Protein AF-A0A9E4NM25-F1 (afdb_monomer_lite)

Foldseek 3Di:
DVVVVVVVVVLVVVLVVQLVVLVPDPPDDPVVSVVSNCCSPCVVVVVVVVVVVVVVPPPPPPPPDDPPPPPDPPDDDDDDD

Secondary structure (DSSP, 8-state):
-HHHHHHHHHHHHHHHHHHHHHHH-SSS-HHHHHHHHHHHHHHHHHHHHHHHHHHTTS----PPPPTTS------------

Organism: NCBI:txid2792791

Structure (mmCIF, N/CA/C/O backbone):
data_AF-A0A9E4NM25-F1
#
_entry.id   AF-A0A9E4NM25-F1
#
loop_
_atom_site.group_PDB
_atom_site.id
_atom_site.type_symbol
_atom_site.label_atom_id
_atom_site.label_alt_id
_atom_site.label_comp_id
_atom_site.label_asym_id
_atom_site.label_entity_id
_atom_site.label_seq_id
_atom_site.pdbx_PDB_ins_code
_atom_site.Cartn_x
_atom_site.Cartn_y
_atom_site.Cartn_z
_atom_site.occupancy
_atom_site.B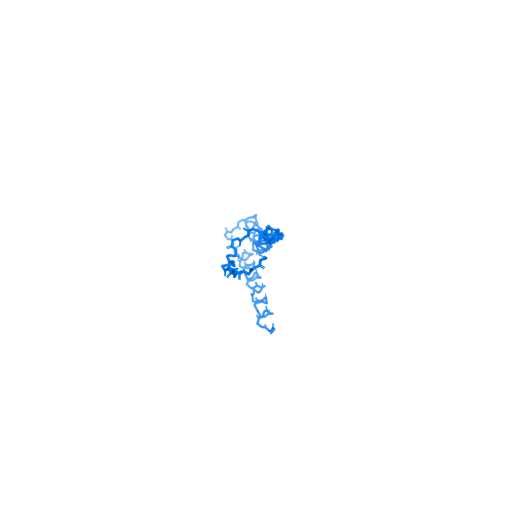_iso_or_equiv
_atom_site.auth_seq_id
_atom_site.auth_comp_id
_atom_site.auth_asym_id
_atom_site.auth_atom_id
_atom_site.pdbx_PDB_model_num
ATOM 1 N N . MET A 1 1 ? 3.494 -13.752 -17.568 1.00 64.62 1 MET A N 1
ATOM 2 C CA . MET A 1 1 ? 2.749 -12.508 -17.270 1.00 64.62 1 MET A CA 1
ATOM 3 C C . MET A 1 1 ? 1.871 -12.665 -16.029 1.00 64.62 1 MET A C 1
ATOM 5 O O . MET A 1 1 ? 1.702 -11.699 -15.296 1.00 64.62 1 MET A O 1
ATOM 9 N N . ASP A 1 2 ? 1.412 -13.878 -15.719 1.00 86.56 2 ASP A N 1
ATOM 10 C CA . ASP A 1 2 ? 0.495 -14.160 -14.602 1.00 86.56 2 ASP A CA 1
ATOM 11 C C . ASP A 1 2 ? 1.103 -13.930 -13.211 1.00 86.56 2 ASP A C 1
ATOM 13 O O . ASP A 1 2 ? 0.420 -13.460 -12.307 1.00 86.56 2 ASP A O 1
ATOM 17 N N . TYR A 1 3 ? 2.408 -14.162 -13.038 1.00 91.75 3 TYR A N 1
ATOM 18 C CA . TYR A 1 3 ? 3.080 -13.979 -11.744 1.00 91.75 3 TYR A CA 1
ATOM 19 C C . TYR A 1 3 ? 3.033 -12.537 -11.222 1.00 91.75 3 TYR A C 1
ATOM 21 O O . TYR A 1 3 ? 2.885 -12.328 -10.022 1.00 91.75 3 TYR A O 1
ATOM 29 N N . ILE A 1 4 ? 3.124 -11.542 -12.112 1.00 90.56 4 ILE A N 1
ATOM 30 C CA . ILE A 1 4 ? 3.052 -10.124 -11.727 1.00 90.56 4 ILE A CA 1
ATOM 31 C C . ILE A 1 4 ? 1.633 -9.784 -11.268 1.00 90.56 4 ILE A C 1
ATOM 33 O O . ILE A 1 4 ? 1.458 -9.122 -10.249 1.00 90.56 4 ILE A O 1
ATOM 37 N N . VAL A 1 5 ? 0.616 -10.282 -11.975 1.00 92.00 5 VAL A N 1
ATOM 38 C CA . VAL A 1 5 ? -0.792 -10.081 -11.603 1.00 92.00 5 VAL A CA 1
ATOM 39 C C . VAL A 1 5 ? -1.094 -10.740 -10.256 1.00 92.00 5 VAL A C 1
ATOM 41 O O . VAL A 1 5 ? -1.709 -10.110 -9.398 1.00 92.00 5 VAL A O 1
ATOM 44 N N . ILE A 1 6 ? -0.604 -11.963 -10.031 1.00 92.94 6 ILE A N 1
ATOM 45 C CA . ILE A 1 6 ? -0.737 -12.674 -8.750 1.00 92.94 6 ILE A CA 1
ATOM 46 C C . ILE A 1 6 ? -0.051 -11.895 -7.624 1.00 92.94 6 ILE A C 1
ATOM 48 O O . ILE A 1 6 ? -0.634 -11.736 -6.553 1.00 92.94 6 I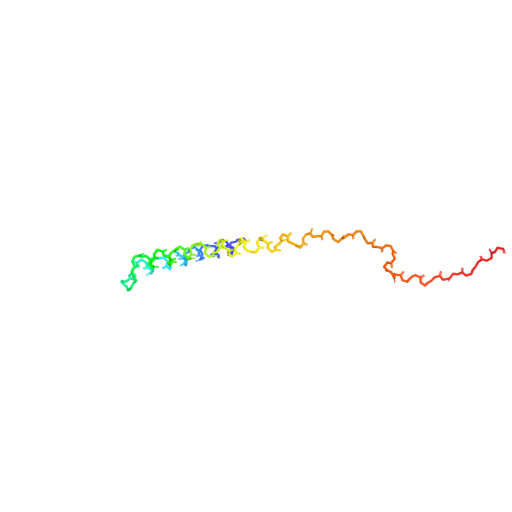LE A O 1
ATOM 52 N N . LEU A 1 7 ? 1.154 -11.370 -7.862 1.00 90.50 7 LEU A N 1
ATOM 53 C CA . LEU A 1 7 ? 1.879 -10.565 -6.880 1.00 90.50 7 LEU A CA 1
ATOM 54 C C . LEU A 1 7 ? 1.109 -9.287 -6.522 1.00 90.50 7 LEU A C 1
ATOM 56 O O . LEU A 1 7 ? 0.945 -8.984 -5.343 1.00 90.50 7 LEU A O 1
ATOM 60 N N . ILE A 1 8 ? 0.595 -8.562 -7.520 1.00 90.19 8 ILE A N 1
ATOM 61 C CA . ILE A 1 8 ? -0.209 -7.351 -7.301 1.00 90.19 8 ILE A CA 1
ATOM 62 C C . ILE A 1 8 ? -1.483 -7.691 -6.520 1.00 90.19 8 ILE A C 1
ATOM 64 O O . ILE A 1 8 ? -1.796 -7.021 -5.536 1.00 90.19 8 ILE A O 1
ATOM 68 N N . ALA A 1 9 ? -2.191 -8.756 -6.903 1.00 91.19 9 ALA A N 1
ATOM 69 C CA . ALA A 1 9 ? -3.395 -9.200 -6.208 1.00 91.19 9 ALA A CA 1
ATOM 70 C C . ALA A 1 9 ? -3.105 -9.589 -4.749 1.00 91.19 9 ALA A C 1
ATOM 72 O O . ALA A 1 9 ? -3.849 -9.199 -3.848 1.00 91.19 9 ALA A O 1
ATOM 73 N N . PHE A 1 10 ? -2.000 -10.297 -4.500 1.00 92.06 10 PHE A N 1
ATOM 74 C CA . PHE A 1 10 ? -1.555 -10.655 -3.155 1.00 92.06 10 PHE A CA 1
ATOM 75 C C . PHE A 1 10 ? -1.231 -9.417 -2.310 1.00 92.06 10 PHE A C 1
ATOM 77 O O . PHE A 1 10 ? -1.682 -9.316 -1.168 1.00 92.06 10 PHE A O 1
ATOM 84 N N . LEU A 1 11 ? -0.510 -8.443 -2.873 1.00 89.75 11 LEU A N 1
ATOM 85 C CA . LEU A 1 11 ? -0.196 -7.185 -2.193 1.00 89.75 11 LEU A CA 1
ATOM 86 C C . LEU A 1 11 ? -1.466 -6.398 -1.846 1.00 89.75 11 LEU A C 1
ATOM 88 O O . LEU A 1 11 ? -1.591 -5.905 -0.725 1.00 89.75 11 LEU A O 1
ATOM 92 N N . ILE A 1 12 ? -2.434 -6.315 -2.762 1.00 91.56 12 ILE A N 1
ATOM 93 C CA . ILE A 1 12 ? -3.730 -5.669 -2.501 1.00 91.56 12 ILE A CA 1
ATOM 94 C C . ILE A 1 12 ? -4.482 -6.407 -1.385 1.00 91.56 12 ILE A C 1
ATOM 96 O O . ILE A 1 12 ? -4.955 -5.772 -0.442 1.00 91.56 12 ILE A O 1
ATOM 100 N N . ALA A 1 13 ? -4.548 -7.741 -1.441 1.00 92.88 13 ALA A N 1
ATOM 101 C CA . ALA A 1 13 ? -5.209 -8.550 -0.418 1.00 92.88 13 ALA A CA 1
ATOM 102 C C . ALA A 1 13 ? -4.577 -8.353 0.971 1.00 92.88 13 ALA A C 1
ATOM 104 O O . ALA A 1 13 ? -5.298 -8.214 1.961 1.00 92.88 13 ALA A O 1
ATOM 105 N N . LEU A 1 14 ? -3.246 -8.268 1.048 1.00 90.81 14 LEU A N 1
ATOM 106 C CA . LEU A 1 14 ? -2.525 -8.000 2.293 1.00 90.81 14 LEU A CA 1
ATOM 107 C C . LEU A 1 14 ? -2.863 -6.612 2.865 1.00 90.81 14 LEU A C 1
ATOM 109 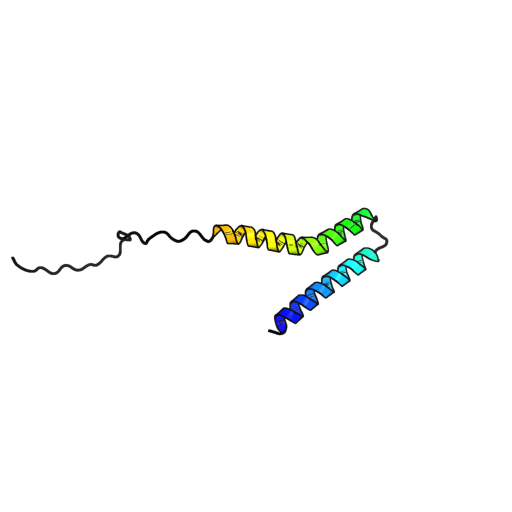O O . LEU A 1 14 ? -3.118 -6.494 4.063 1.00 90.81 14 LEU A O 1
ATOM 113 N N . ASN A 1 15 ? -2.925 -5.578 2.018 1.00 90.81 15 ASN A N 1
ATOM 114 C CA . ASN A 1 15 ? -3.304 -4.217 2.423 1.00 90.81 15 ASN A CA 1
ATOM 115 C C . ASN A 1 15 ? -4.745 -4.152 2.952 1.00 90.81 15 ASN A C 1
ATOM 117 O O . ASN A 1 15 ? -5.010 -3.511 3.976 1.00 90.81 15 ASN A O 1
ATOM 121 N N . ILE A 1 16 ? -5.673 -4.860 2.300 1.00 91.81 16 ILE A N 1
ATOM 122 C CA . ILE A 1 16 ? -7.066 -4.978 2.753 1.00 91.81 16 ILE A CA 1
ATOM 123 C C . ILE A 1 16 ? -7.131 -5.712 4.096 1.00 91.81 16 ILE A C 1
ATOM 125 O O . ILE A 1 16 ? -7.777 -5.229 5.027 1.00 91.81 16 ILE A O 1
ATOM 129 N N . TYR A 1 17 ? -6.433 -6.843 4.235 1.00 91.94 17 TYR A N 1
ATOM 130 C CA . TYR A 1 17 ? -6.398 -7.614 5.479 1.00 91.94 17 TYR A CA 1
ATOM 131 C C . TYR A 1 17 ? -5.820 -6.802 6.646 1.00 91.94 17 TYR A C 1
ATOM 133 O O . TYR A 1 17 ? -6.400 -6.785 7.735 1.00 91.94 17 TYR A O 1
ATOM 141 N N . ALA A 1 18 ? -4.720 -6.082 6.417 1.00 88.50 18 ALA A N 1
ATOM 142 C CA . ALA A 1 18 ? -4.122 -5.191 7.406 1.00 88.50 18 ALA A CA 1
ATOM 143 C C . ALA A 1 18 ? -5.086 -4.060 7.803 1.00 88.50 18 ALA A C 1
ATOM 145 O O . ALA A 1 18 ? -5.291 -3.821 8.993 1.00 88.50 18 ALA A O 1
ATOM 146 N N . SER A 1 19 ? -5.753 -3.431 6.831 1.00 88.44 19 SER A N 1
ATOM 147 C CA . SER A 1 19 ? -6.765 -2.395 7.089 1.00 88.44 19 SER A CA 1
ATOM 148 C C . SER A 1 19 ? -7.933 -2.940 7.922 1.00 88.44 19 SER A C 1
ATOM 150 O O . SER A 1 19 ? -8.339 -2.321 8.905 1.00 88.44 19 SER A O 1
ATOM 152 N N . PHE A 1 20 ? -8.433 -4.137 7.596 1.00 90.38 20 PHE A N 1
ATOM 153 C CA . PHE A 1 20 ? -9.497 -4.800 8.353 1.00 90.38 20 PHE A CA 1
ATOM 154 C C . PHE A 1 20 ? -9.074 -5.111 9.794 1.00 90.38 20 PHE A C 1
ATOM 156 O O . PHE A 1 20 ? -9.817 -4.845 10.738 1.00 90.38 20 PHE A O 1
ATOM 163 N N . ARG A 1 21 ? -7.855 -5.624 9.982 1.00 89.75 21 ARG A N 1
ATOM 164 C CA . ARG A 1 21 ? -7.243 -5.862 11.297 1.00 89.75 21 ARG A CA 1
ATOM 165 C C . ARG A 1 21 ? -7.177 -4.588 12.141 1.00 89.75 21 ARG A C 1
ATOM 167 O O . ARG A 1 21 ? -7.511 -4.640 13.323 1.00 89.75 21 ARG A O 1
ATOM 174 N N . VAL A 1 22 ? -6.770 -3.467 11.544 1.00 86.94 22 VAL A N 1
ATOM 175 C CA . VAL A 1 22 ? -6.692 -2.163 12.223 1.00 86.94 22 VAL A CA 1
ATOM 176 C C . VAL A 1 22 ? -8.083 -1.679 12.622 1.00 86.94 22 VAL A C 1
ATOM 178 O O . VAL A 1 22 ? -8.296 -1.337 13.785 1.00 86.94 22 VAL A O 1
ATOM 181 N N . LEU A 1 23 ? -9.058 -1.730 11.711 1.00 84.12 23 LEU A N 1
ATOM 182 C CA . LEU A 1 23 ? -10.444 -1.347 12.006 1.00 84.12 23 LEU A CA 1
ATOM 183 C C . LEU A 1 23 ? -11.066 -2.188 13.129 1.00 84.12 23 LEU A C 1
ATOM 185 O O . LEU A 1 23 ? -11.808 -1.655 13.954 1.00 84.12 23 LEU A O 1
ATOM 189 N N . ARG A 1 24 ? -10.748 -3.488 13.183 1.00 84.88 24 ARG A N 1
ATOM 190 C CA . ARG A 1 24 ? -11.299 -4.424 14.174 1.00 84.88 24 ARG A CA 1
ATOM 191 C C . ARG A 1 24 ? -10.586 -4.391 15.527 1.00 84.88 24 ARG A C 1
ATOM 193 O O . ARG A 1 24 ? -11.074 -4.994 16.479 1.00 84.88 24 ARG A O 1
ATOM 200 N N . SER A 1 25 ? -9.432 -3.736 15.620 1.00 81.94 25 SER A N 1
ATOM 201 C CA . SER A 1 25 ? -8.730 -3.564 16.892 1.00 81.94 25 SER A CA 1
ATOM 202 C C . SER A 1 25 ? -9.521 -2.617 17.799 1.00 81.94 25 SER A C 1
ATOM 204 O O . SER A 1 25 ? -9.999 -1.581 17.354 1.00 81.94 25 SER A O 1
ATOM 206 N N . ILE A 1 26 ? -9.709 -2.961 19.069 1.00 72.69 26 ILE A N 1
ATOM 207 C CA . ILE A 1 26 ? -10.410 -2.096 20.043 1.00 72.69 26 ILE A CA 1
ATOM 208 C C . ILE A 1 26 ? -9.406 -1.197 20.787 1.00 72.69 26 ILE A C 1
ATOM 210 O O . ILE A 1 26 ? -9.778 -0.170 21.333 1.00 72.69 26 ILE A O 1
ATOM 214 N N . GLU A 1 27 ? -8.123 -1.552 20.738 1.00 75.56 27 GLU A N 1
ATOM 215 C CA . GLU A 1 27 ? -7.053 -0.962 21.549 1.00 75.56 27 GLU A CA 1
ATOM 216 C C . GLU A 1 27 ? -6.580 0.422 21.082 1.00 75.56 27 GLU A C 1
ATOM 218 O O . GLU A 1 27 ? -5.987 1.154 21.867 1.00 75.56 27 GLU A O 1
ATOM 223 N N . PHE A 1 28 ? -6.842 0.805 19.829 1.00 73.00 28 PHE A N 1
ATOM 224 C CA . PHE A 1 28 ? -6.399 2.092 19.289 1.00 73.00 28 PHE A CA 1
ATOM 225 C C . PHE A 1 28 ? -7.527 3.128 19.275 1.00 73.00 28 PHE A C 1
ATOM 227 O O . PHE A 1 28 ? -8.652 2.844 18.849 1.00 73.00 28 PHE A O 1
ATOM 234 N N . GLU A 1 29 ? -7.199 4.364 19.655 1.00 79.44 29 GLU A N 1
ATOM 235 C CA . GLU A 1 29 ? -8.074 5.517 19.436 1.00 79.44 29 GLU A CA 1
ATOM 236 C C . GLU A 1 29 ? -8.340 5.727 17.935 1.00 79.44 29 GLU A C 1
ATOM 238 O O . GLU A 1 29 ? -7.506 5.424 17.076 1.00 79.44 29 GLU A O 1
ATOM 243 N N . ASN A 1 30 ? -9.503 6.293 17.598 1.00 81.38 30 ASN A N 1
ATOM 244 C CA . ASN A 1 30 ? -9.940 6.477 16.207 1.00 81.38 30 ASN A CA 1
ATOM 245 C C . ASN A 1 30 ? -8.924 7.255 15.345 1.00 81.38 30 ASN A C 1
ATOM 247 O O . ASN A 1 30 ? -8.745 6.934 14.170 1.00 81.38 30 ASN A O 1
ATOM 251 N N . ALA A 1 31 ? -8.213 8.227 15.929 1.00 82.25 31 ALA A N 1
ATOM 252 C CA . ALA A 1 31 ? -7.165 8.981 15.239 1.00 82.25 31 ALA A CA 1
ATOM 253 C C . ALA A 1 31 ? -5.930 8.119 14.906 1.00 82.25 31 ALA A C 1
ATOM 255 O O . ALA A 1 31 ? -5.382 8.215 13.808 1.00 82.25 31 ALA A O 1
ATOM 256 N N . GLN A 1 32 ? -5.525 7.226 15.814 1.00 83.06 32 GLN A N 1
ATOM 257 C CA . GLN A 1 32 ? -4.396 6.314 15.596 1.00 83.06 32 GLN A CA 1
ATOM 258 C C . GLN A 1 32 ? -4.722 5.264 14.527 1.00 83.06 32 GLN A C 1
ATOM 260 O O . GLN A 1 32 ? -3.882 4.964 13.679 1.00 83.06 32 GLN A O 1
ATOM 265 N N . LYS A 1 33 ? -5.963 4.763 14.503 1.00 85.69 33 LYS A N 1
ATOM 266 C CA . LYS A 1 33 ? -6.447 3.858 13.445 1.00 85.69 33 LYS A CA 1
ATOM 267 C C . LYS A 1 33 ? -6.420 4.516 12.072 1.00 85.69 33 LYS A C 1
ATOM 269 O O . LYS A 1 33 ? -5.974 3.897 11.109 1.00 85.69 33 LYS A O 1
ATOM 274 N N . LEU A 1 34 ? -6.868 5.771 11.984 1.00 87.44 34 LEU A N 1
ATOM 275 C CA . LEU A 1 34 ? -6.858 6.523 10.732 1.00 87.44 34 LEU A CA 1
ATOM 276 C C . LEU A 1 34 ? -5.428 6.698 10.208 1.00 87.44 34 LEU A C 1
ATOM 278 O O . LEU A 1 34 ? -5.178 6.428 9.037 1.00 87.44 34 LEU A O 1
ATOM 282 N N . PHE A 1 35 ? -4.480 7.067 11.076 1.00 88.19 35 PHE A N 1
ATOM 283 C CA . PHE A 1 35 ? -3.071 7.172 10.694 1.00 88.19 35 PHE A CA 1
ATOM 284 C C . PHE A 1 35 ? -2.503 5.834 10.201 1.00 88.19 35 PHE A C 1
ATOM 286 O O . PHE A 1 35 ? -1.859 5.795 9.156 1.00 88.19 35 PHE A O 1
ATOM 293 N N . GLN A 1 36 ? -2.784 4.727 10.896 1.00 87.25 36 GLN A N 1
ATOM 294 C CA . GLN A 1 36 ? -2.320 3.398 10.483 1.00 87.25 36 GLN A CA 1
ATOM 295 C C . GLN A 1 36 ? -2.858 3.002 9.101 1.00 87.25 36 GLN A C 1
ATOM 297 O O . GLN A 1 36 ? -2.095 2.516 8.269 1.00 87.25 36 GLN A O 1
ATOM 302 N N . ILE A 1 37 ? -4.140 3.261 8.821 1.00 88.62 37 ILE A N 1
ATOM 303 C CA . ILE A 1 37 ? -4.733 3.009 7.499 1.00 88.62 37 ILE A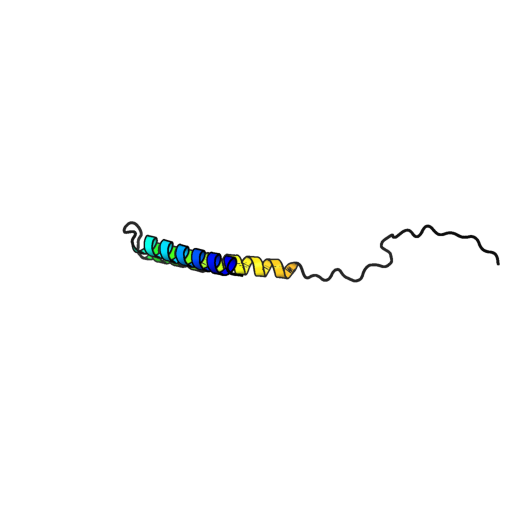 CA 1
ATOM 304 C C . ILE A 1 37 ? -4.076 3.902 6.440 1.00 88.62 37 ILE A C 1
ATOM 306 O O . ILE A 1 37 ? -3.683 3.412 5.385 1.00 88.62 37 ILE A O 1
ATOM 310 N N . ILE A 1 38 ? -3.896 5.192 6.726 1.00 88.75 38 ILE A N 1
ATOM 311 C CA . ILE A 1 38 ? -3.233 6.128 5.810 1.00 88.75 38 ILE A CA 1
ATOM 312 C C . ILE A 1 38 ? -1.815 5.651 5.475 1.00 88.75 38 ILE A C 1
ATOM 314 O O . ILE A 1 38 ? -1.443 5.644 4.305 1.00 88.75 38 ILE A O 1
ATOM 318 N N . VAL A 1 39 ? -1.041 5.205 6.467 1.00 89.25 39 VAL A N 1
ATOM 319 C CA . VAL A 1 39 ? 0.318 4.689 6.252 1.00 89.25 39 VAL A CA 1
ATOM 320 C C . VAL A 1 39 ? 0.305 3.426 5.393 1.00 89.25 39 VAL A C 1
ATOM 322 O O . VAL A 1 39 ? 1.087 3.356 4.450 1.00 89.25 39 VAL A O 1
ATOM 325 N N . ILE A 1 40 ? -0.591 2.467 5.660 1.00 89.44 40 ILE A N 1
ATOM 326 C CA . ILE A 1 40 ? -0.717 1.227 4.868 1.00 89.44 40 ILE A CA 1
ATOM 327 C C . ILE A 1 40 ? -0.865 1.547 3.371 1.00 89.44 40 ILE A C 1
ATOM 329 O O . ILE A 1 40 ? -0.176 0.955 2.543 1.00 89.44 40 ILE A O 1
ATOM 333 N N . TRP A 1 41 ? -1.695 2.534 3.026 1.00 89.00 41 TRP A N 1
ATOM 334 C CA . TRP A 1 41 ? -1.978 2.883 1.632 1.00 89.00 41 TRP A CA 1
ATOM 335 C C . TRP A 1 41 ? -0.998 3.893 1.010 1.00 89.00 41 TRP A C 1
ATOM 337 O O . TRP A 1 41 ? -0.708 3.793 -0.182 1.00 89.00 41 TRP A O 1
ATOM 347 N N . LEU A 1 42 ? -0.470 4.858 1.771 1.00 88.75 42 LEU A N 1
ATOM 348 C CA . LEU A 1 42 ? 0.427 5.896 1.238 1.00 88.75 42 LEU A CA 1
ATOM 349 C C . LEU A 1 42 ? 1.892 5.469 1.177 1.00 88.75 42 LEU A C 1
ATOM 351 O O . LEU A 1 42 ? 2.608 5.927 0.289 1.00 88.75 42 LEU A O 1
ATOM 355 N N . LEU A 1 43 ? 2.355 4.602 2.081 1.00 90.31 43 LEU A N 1
ATOM 356 C CA . LEU A 1 43 ? 3.743 4.136 2.097 1.00 90.31 43 LEU A CA 1
ATOM 357 C C . LEU A 1 43 ? 4.212 3.574 0.736 1.00 90.31 43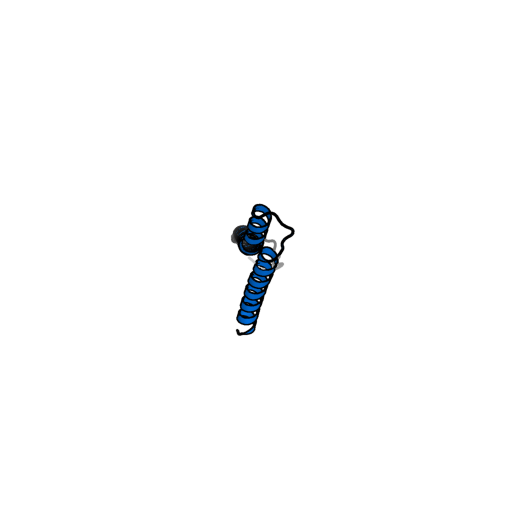 LEU A C 1
ATOM 359 O O . LEU A 1 43 ? 5.282 3.991 0.285 1.00 90.31 43 LEU A O 1
ATOM 363 N N . PRO A 1 44 ? 3.451 2.707 0.030 1.00 84.75 44 PRO A N 1
ATOM 364 C CA . PRO A 1 44 ? 3.860 2.231 -1.293 1.00 84.75 44 PRO A CA 1
ATOM 365 C C . PRO A 1 44 ? 3.936 3.350 -2.345 1.00 84.75 44 PRO A C 1
ATOM 367 O O . PRO A 1 44 ? 4.819 3.313 -3.201 1.00 84.75 44 PRO A O 1
ATOM 370 N N . LEU A 1 45 ? 3.076 4.374 -2.266 1.00 88.12 45 LEU A N 1
ATOM 371 C CA . LEU A 1 45 ? 3.133 5.532 -3.170 1.00 88.12 45 LEU A CA 1
ATOM 372 C C . LEU A 1 45 ? 4.366 6.399 -2.899 1.00 88.12 45 LEU A C 1
ATOM 374 O O . LEU A 1 45 ? 5.042 6.816 -3.838 1.00 88.12 45 LEU A O 1
ATOM 378 N N . ILE A 1 46 ? 4.686 6.633 -1.624 1.00 90.50 46 ILE A N 1
ATOM 379 C CA . ILE A 1 46 ? 5.885 7.376 -1.217 1.00 90.50 46 ILE A CA 1
ATOM 380 C C . ILE A 1 46 ? 7.142 6.628 -1.673 1.00 90.50 46 ILE A C 1
ATOM 382 O O . ILE A 1 46 ? 8.031 7.237 -2.263 1.00 90.50 46 ILE A O 1
ATOM 386 N N . GLY A 1 47 ? 7.202 5.309 -1.466 1.00 87.69 47 GLY A N 1
ATOM 387 C CA . GLY A 1 47 ? 8.321 4.482 -1.924 1.00 87.69 47 GLY A CA 1
ATOM 388 C C . GLY A 1 47 ? 8.529 4.564 -3.439 1.00 87.69 47 GLY A C 1
ATOM 389 O O . GLY A 1 47 ? 9.654 4.762 -3.896 1.00 87.69 47 GLY A O 1
ATOM 390 N N . ALA A 1 48 ? 7.447 4.498 -4.219 1.00 88.62 48 ALA A N 1
ATOM 391 C CA . ALA A 1 48 ? 7.512 4.666 -5.669 1.00 88.62 48 ALA A CA 1
ATOM 392 C C . ALA A 1 48 ? 7.987 6.073 -6.073 1.00 88.62 48 ALA A C 1
ATOM 394 O O . ALA A 1 48 ? 8.858 6.202 -6.931 1.00 88.62 48 ALA A O 1
ATOM 395 N N . ALA A 1 49 ? 7.462 7.123 -5.436 1.00 90.25 49 ALA A N 1
ATOM 396 C CA . ALA A 1 49 ? 7.858 8.504 -5.708 1.00 90.25 49 ALA A CA 1
ATOM 397 C C . ALA A 1 49 ? 9.347 8.756 -5.415 1.00 90.25 49 ALA A C 1
ATOM 399 O O . ALA A 1 49 ? 10.019 9.412 -6.210 1.00 90.25 49 ALA A O 1
ATOM 400 N N . LEU A 1 50 ? 9.876 8.199 -4.319 1.00 90.62 50 LEU A N 1
ATOM 401 C CA . LEU A 1 50 ? 11.300 8.282 -3.984 1.00 90.62 50 LEU A CA 1
ATOM 402 C C . LEU A 1 50 ? 12.169 7.612 -5.053 1.00 90.62 50 LEU A C 1
ATOM 404 O O . LEU A 1 50 ? 13.132 8.215 -5.516 1.00 90.62 50 LEU A O 1
ATOM 408 N N . ILE A 1 51 ? 11.812 6.402 -5.492 1.00 90.94 51 ILE A N 1
ATOM 409 C CA . ILE A 1 51 ? 12.549 5.714 -6.563 1.00 90.94 51 ILE A CA 1
ATOM 410 C C . ILE A 1 51 ? 12.517 6.528 -7.862 1.00 90.94 51 ILE A C 1
ATOM 412 O O . ILE A 1 51 ? 13.551 6.694 -8.505 1.00 90.94 51 ILE A O 1
ATOM 416 N N . LEU A 1 52 ? 11.359 7.081 -8.233 1.00 88.62 52 LEU A N 1
ATOM 417 C CA . LEU A 1 52 ? 11.232 7.923 -9.426 1.00 88.62 52 LEU A CA 1
ATOM 418 C C . LEU A 1 52 ? 12.075 9.201 -9.343 1.00 88.62 52 LEU A C 1
ATOM 420 O O . LEU A 1 52 ? 12.598 9.644 -10.366 1.00 88.62 52 LEU A O 1
ATOM 424 N N . LEU A 1 53 ? 12.221 9.784 -8.150 1.00 89.19 53 LEU A N 1
ATOM 425 C CA . LEU A 1 53 ? 13.095 10.934 -7.935 1.00 89.19 53 LEU A CA 1
ATOM 426 C C . LEU A 1 53 ? 14.563 10.561 -8.181 1.00 89.19 53 LEU A C 1
ATOM 428 O O . LEU A 1 53 ? 15.240 11.270 -8.915 1.00 89.19 53 LEU A O 1
ATOM 432 N N . PHE A 1 54 ? 15.023 9.427 -7.644 1.00 86.00 54 PHE A N 1
ATOM 433 C CA . PHE A 1 54 ? 16.410 8.973 -7.808 1.00 86.00 54 PHE A CA 1
ATOM 434 C C . PHE A 1 54 ? 16.754 8.535 -9.236 1.00 86.00 54 PHE A C 1
ATOM 436 O O . PHE A 1 54 ? 17.869 8.767 -9.690 1.00 86.00 54 PHE A O 1
ATOM 443 N N . ILE A 1 55 ? 15.805 7.957 -9.982 1.00 84.31 55 ILE A N 1
ATOM 444 C CA . ILE A 1 55 ? 16.020 7.601 -11.400 1.00 84.31 55 ILE A CA 1
ATOM 445 C C . ILE A 1 55 ? 16.301 8.850 -12.254 1.00 84.31 55 ILE A C 1
ATOM 447 O O . ILE A 1 55 ? 16.986 8.774 -13.273 1.00 84.31 55 ILE A O 1
ATOM 451 N N . LYS A 1 56 ? 15.789 10.015 -11.847 1.00 65.88 56 LYS A N 1
ATOM 452 C CA . LYS A 1 56 ? 15.891 11.252 -12.626 1.00 65.88 56 LYS A CA 1
ATOM 453 C C . LYS A 1 56 ? 17.323 11.802 -12.711 1.00 65.88 56 LYS A C 1
ATOM 455 O O . LYS A 1 56 ? 17.619 12.513 -13.670 1.00 65.88 56 LYS A O 1
ATOM 460 N N . ASP A 1 57 ? 18.198 11.432 -11.778 1.00 61.19 57 ASP A N 1
ATOM 461 C CA . ASP A 1 57 ? 19.573 11.944 -11.700 1.00 61.19 57 ASP A CA 1
ATOM 462 C C . ASP A 1 57 ? 20.589 11.128 -12.531 1.00 61.19 57 ASP A C 1
ATOM 464 O O . ASP A 1 57 ? 21.673 11.624 -12.836 1.00 61.19 57 ASP A O 1
ATOM 468 N N . ASP A 1 58 ? 20.229 9.922 -12.989 1.00 59.38 58 ASP A N 1
ATOM 469 C CA . ASP A 1 58 ? 21.145 9.005 -13.698 1.00 59.38 58 ASP A CA 1
ATOM 470 C C . ASP A 1 58 ? 21.170 9.191 -15.231 1.00 59.38 58 ASP A C 1
ATOM 472 O O . ASP A 1 58 ? 21.933 8.542 -15.949 1.00 59.38 58 ASP A O 1
ATOM 476 N N . HIS A 1 59 ? 20.357 10.105 -15.767 1.00 58.50 59 HIS A N 1
ATOM 477 C CA . HIS A 1 59 ? 20.302 10.412 -17.200 1.00 58.50 59 HIS A CA 1
ATOM 478 C C . HIS A 1 59 ? 21.182 11.599 -17.606 1.00 58.50 59 HIS A C 1
ATOM 480 O O . HIS A 1 59 ? 20.855 12.306 -18.561 1.00 58.50 59 HIS A O 1
ATOM 486 N N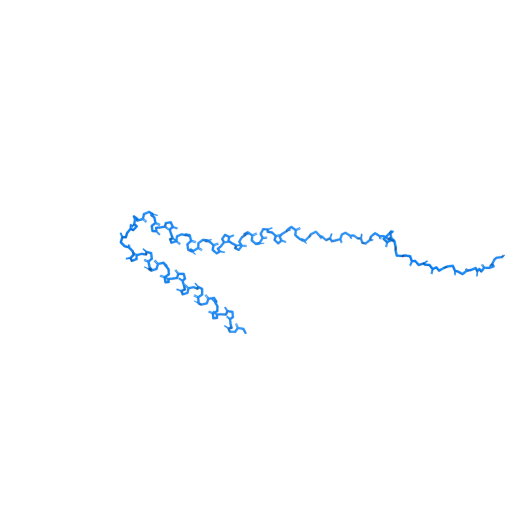 . THR A 1 60 ? 22.319 11.826 -16.940 1.00 61.41 60 THR A N 1
ATOM 487 C CA . THR A 1 60 ? 23.364 12.643 -17.570 1.00 61.41 60 THR A CA 1
ATOM 488 C C . THR A 1 60 ? 23.900 11.850 -18.765 1.00 61.41 60 THR A C 1
ATOM 490 O O . THR A 1 60 ? 24.483 10.778 -18.576 1.00 61.41 60 THR A O 1
ATOM 493 N N . PRO A 1 61 ? 23.706 12.313 -20.016 1.00 58.38 61 PRO A N 1
ATOM 494 C CA . PRO A 1 61 ? 24.350 11.679 -21.151 1.00 58.38 61 PRO A CA 1
ATOM 495 C C . PRO A 1 61 ? 25.845 11.744 -20.867 1.00 58.38 61 PRO A C 1
ATOM 497 O O . PRO A 1 61 ? 26.368 12.833 -20.620 1.00 58.38 61 PRO A O 1
ATOM 500 N N . LYS A 1 62 ? 26.538 10.600 -20.870 1.00 60.97 62 LYS A N 1
ATOM 501 C CA . LYS A 1 62 ? 28.001 10.609 -20.935 1.00 60.97 62 LYS A CA 1
ATOM 502 C C . LYS A 1 62 ? 28.347 11.482 -22.137 1.00 60.97 62 LYS A C 1
ATOM 504 O O . LYS A 1 62 ? 27.999 11.130 -23.265 1.00 60.97 62 LYS A O 1
ATOM 509 N N . GLY A 1 63 ? 28.897 12.665 -21.860 1.00 61.25 63 GLY A N 1
ATOM 510 C CA . GLY A 1 63 ? 29.253 13.648 -22.873 1.00 61.25 63 GLY A CA 1
ATOM 511 C C . GLY A 1 63 ? 30.182 13.033 -23.923 1.00 61.25 63 GLY A C 1
ATOM 512 O O . GLY A 1 63 ? 30.696 11.930 -23.716 1.00 61.25 63 GLY A O 1
ATOM 513 N N . PRO A 1 64 ? 30.381 13.713 -25.062 1.00 64.44 64 PRO A N 1
ATOM 514 C CA . PRO A 1 64 ? 31.120 13.162 -26.190 1.00 64.44 64 PRO A CA 1
ATOM 515 C C . PRO A 1 64 ? 32.461 12.600 -25.721 1.00 64.44 64 PRO A C 1
ATOM 517 O O . PRO A 1 64 ? 33.183 13.262 -24.977 1.00 64.44 64 PRO A O 1
ATOM 520 N N . ARG A 1 65 ? 32.762 11.367 -26.140 1.00 65.31 65 ARG A N 1
ATOM 521 C CA . ARG A 1 65 ? 34.044 10.700 -25.893 1.00 65.31 65 ARG A CA 1
ATOM 522 C C . ARG A 1 65 ? 35.169 11.679 -26.234 1.00 65.31 65 ARG A C 1
ATOM 524 O O . ARG A 1 65 ? 35.189 12.208 -27.348 1.00 65.31 65 ARG A O 1
ATOM 531 N N . ASN A 1 66 ? 36.049 11.959 -25.278 1.00 65.06 66 ASN A N 1
ATOM 532 C CA . ASN A 1 66 ? 37.147 12.882 -25.503 1.00 65.06 66 ASN A CA 1
ATOM 533 C C . ASN A 1 66 ? 38.160 12.172 -26.423 1.00 65.06 66 ASN A C 1
ATOM 535 O O . ASN A 1 66 ? 38.603 11.069 -26.108 1.00 65.06 66 ASN A O 1
ATOM 539 N N . PRO A 1 67 ? 38.535 12.747 -27.578 1.00 63.50 67 PRO A N 1
ATOM 540 C CA . PRO A 1 67 ? 39.466 12.101 -28.507 1.00 63.50 67 PRO A CA 1
ATOM 541 C C . PRO A 1 67 ? 40.852 11.823 -27.904 1.00 63.50 67 PRO A C 1
ATOM 543 O O . PRO A 1 67 ? 41.595 11.012 -28.444 1.00 63.50 67 PRO A O 1
ATOM 546 N N . ASN A 1 68 ? 41.191 12.476 -26.786 1.00 64.06 68 ASN A N 1
ATOM 547 C CA . ASN A 1 68 ? 42.448 12.298 -26.059 1.00 64.06 68 ASN A CA 1
ATOM 548 C C . ASN A 1 68 ? 42.371 11.264 -24.921 1.00 64.06 68 ASN A C 1
ATOM 550 O O . ASN A 1 68 ? 43.259 11.244 -24.067 1.00 64.06 68 ASN A O 1
ATOM 554 N N . ASP A 1 69 ? 41.361 10.387 -24.909 1.00 66.00 69 ASP A N 1
ATOM 555 C CA . ASP A 1 69 ? 41.243 9.246 -23.990 1.00 66.00 69 ASP A CA 1
ATOM 556 C C . ASP A 1 69 ? 42.287 8.153 -24.303 1.00 66.00 69 ASP A C 1
ATOM 558 O O . ASP A 1 69 ? 41.931 7.007 -24.552 1.00 66.00 69 ASP A O 1
ATOM 562 N N . GLY A 1 70 ? 43.574 8.519 -24.343 1.00 60.56 70 GLY A N 1
ATOM 563 C CA . GLY A 1 70 ? 44.748 7.669 -24.116 1.00 60.56 70 GLY A CA 1
ATOM 564 C C . GLY A 1 70 ? 44.793 6.300 -24.791 1.00 60.56 70 GLY A C 1
ATOM 565 O O . GLY A 1 70 ? 45.488 5.419 -24.288 1.00 60.56 70 GLY A O 1
ATOM 566 N N . GLN A 1 71 ? 44.072 6.083 -25.890 1.00 57.06 71 GLN A N 1
ATOM 567 C CA . GLN A 1 71 ? 44.118 4.824 -26.611 1.00 57.06 71 GLN A CA 1
ATOM 568 C C . GLN A 1 71 ? 45.390 4.852 -27.453 1.00 57.06 71 GLN A C 1
ATOM 570 O O . GLN A 1 71 ? 45.398 5.320 -28.590 1.00 57.06 71 GLN A O 1
ATOM 575 N N . GLY A 1 72 ? 46.482 4.427 -26.813 1.00 58.69 72 GLY A N 1
ATOM 576 C CA . GLY A 1 72 ? 47.770 4.179 -27.435 1.00 58.69 72 GLY A CA 1
ATOM 577 C C . GLY A 1 72 ? 47.569 3.367 -28.704 1.00 58.69 72 GLY A C 1
ATOM 578 O O . GLY A 1 72 ? 47.163 2.208 -28.669 1.00 58.69 72 GLY A O 1
ATOM 579 N N . VAL A 1 73 ? 47.811 4.019 -29.833 1.00 52.84 73 VAL A N 1
ATOM 580 C CA . VAL A 1 73 ? 48.166 3.351 -31.076 1.00 52.84 73 VAL A CA 1
ATOM 581 C C . VAL A 1 73 ? 49.648 3.579 -31.259 1.00 52.84 73 VAL A C 1
ATOM 583 O O . VAL A 1 73 ? 50.124 4.502 -31.918 1.00 52.84 73 VAL A O 1
ATOM 586 N N . ASP A 1 74 ? 50.360 2.700 -30.578 1.00 64.44 74 ASP A N 1
ATOM 587 C CA . ASP A 1 74 ? 51.735 2.335 -30.812 1.00 64.44 74 ASP A CA 1
ATOM 588 C C . ASP A 1 74 ? 51.800 1.855 -32.269 1.00 64.44 74 ASP A C 1
ATOM 590 O O . ASP A 1 74 ? 51.337 0.771 -32.622 1.00 64.44 74 ASP A O 1
ATOM 594 N N . GLY A 1 75 ? 52.283 2.723 -33.151 1.00 56.06 75 GLY A N 1
ATOM 595 C CA . GLY A 1 75 ? 52.295 2.470 -34.584 1.00 56.06 75 GLY A CA 1
ATOM 596 C C . GLY A 1 75 ? 53.240 3.417 -35.298 1.00 56.06 75 GLY A C 1
ATOM 597 O O . GLY A 1 75 ? 52.815 4.201 -36.138 1.00 56.06 75 GLY A O 1
ATOM 598 N N . MET A 1 76 ? 54.530 3.363 -34.962 1.00 58.72 76 MET A N 1
ATOM 599 C CA . MET A 1 76 ? 55.554 3.816 -35.902 1.00 58.72 76 MET A CA 1
ATOM 600 C C . MET A 1 76 ? 55.585 2.847 -37.090 1.00 58.72 76 MET A C 1
ATOM 602 O O . MET A 1 76 ? 55.714 1.638 -36.890 1.00 58.72 76 MET A O 1
ATOM 606 N N . PRO A 1 77 ? 55.581 3.368 -38.322 1.00 53.59 77 PRO A N 1
ATOM 607 C CA . PRO A 1 77 ? 56.518 2.847 -39.304 1.00 53.59 77 PRO A CA 1
ATOM 608 C C . PRO A 1 77 ? 57.286 3.994 -39.960 1.00 53.59 77 PRO A C 1
ATOM 610 O O . PRO A 1 77 ? 56.709 4.938 -40.498 1.00 53.59 77 PRO A O 1
ATOM 613 N N . GLY A 1 78 ? 58.615 3.891 -39.925 1.00 64.62 78 GLY A N 1
ATOM 614 C CA . GLY A 1 78 ? 59.480 4.700 -40.771 1.00 64.62 78 GLY A CA 1
ATOM 615 C C . GLY A 1 78 ? 59.118 4.536 -42.250 1.00 64.62 78 GLY A C 1
ATOM 616 O O . GLY A 1 78 ? 58.777 3.445 -42.703 1.00 64.62 78 GLY A O 1
ATOM 617 N N . GLY A 1 79 ? 59.214 5.632 -42.997 1.00 51.00 79 GLY A N 1
ATOM 618 C CA . GLY A 1 79 ? 58.965 5.671 -44.433 1.00 51.00 79 GLY A CA 1
ATOM 619 C C . GLY A 1 79 ? 59.433 6.996 -45.030 1.00 51.00 79 GLY A C 1
ATOM 620 O O . GLY A 1 79 ? 58.751 8.002 -44.898 1.00 51.00 79 GLY A O 1
ATOM 621 N N . VAL A 1 80 ? 60.636 6.946 -45.604 1.00 54.22 80 VAL A N 1
ATOM 622 C CA . VAL A 1 80 ? 61.265 7.802 -46.631 1.00 54.22 80 VAL A CA 1
ATOM 623 C C . VAL A 1 80 ? 60.499 9.035 -47.155 1.00 54.22 80 VAL A C 1
ATOM 625 O O . VAL A 1 80 ? 59.409 8.921 -47.712 1.00 54.22 80 VAL A O 1
ATOM 628 N N . GLN A 1 81 ? 61.166 10.194 -47.099 1.00 48.53 81 GLN A N 1
ATOM 629 C CA . GLN A 1 81 ? 61.089 11.243 -48.125 1.00 48.53 81 GLN A CA 1
ATOM 630 C C . GLN A 1 81 ? 62.484 11.437 -48.715 1.00 48.53 81 GLN A C 1
ATOM 632 O O . GLN A 1 81 ? 63.451 11.383 -47.919 1.00 48.53 81 GLN A O 1
#

Sequence (81 aa):
MDYIVILIAFLIALNIYASFRVLRSIEFENAQKLFQIIVIWLLPLIGAALILLFIKDDHTPKGPRNPNDGQGVDGMPGGVQ

Radius of gyration: 28.72 Å; chains: 1; bounding box: 73×28×70 Å

pLDDT: mean 78.42, std 13.81, range [48.53, 92.94]